Protein AF-A0A7V9TGP2-F1 (afdb_monomer)

Mean predicted aligned error: 3.86 Å

Secondary structure (DSSP, 8-state):
-----HHHHHHHTTS-HHHHHHHHHH---GGGHHHHHHHHHHHHHHHHHS-GGGHHHHTTS--GGGTT--HHHHHHTT-HHHHHHHHHHHH-GGG---

pLDDT: mean 92.62, std 11.8, range [30.73, 98.06]

Nearest PDB structures (foldseek):
  6fkg-assembly1_C  TM=7.184E-01  e=5.740E-04  Mycobacterium tuberculosis H37Rv
  8gug-assembly1_B-2  TM=6.770E-01  e=6.127E-02  Vibrio parahaemolyticus RIMD 2210633
  6gw6-assembly1_F  TM=6.125E-01  e=1.541E+00  Pseudomonas putida KT2440
  7dgw-assembly1_A  TM=3.731E-01  e=6.913E+00  Escherichia coli 'BL21-Gold(DE3)pLysS AG'

Sequence (98 aa):
LWGLSASDAARIFGVSRQALSNWRRDGVPADRTPALAEMAAATDLLALRVKRERIPAVVRRPAANLDGRSLYDLASQGRHAEVSEAVTEMFDLRRVQP

Foldseek 3Di:
DQPDDLCLVCLLQVHDSVVVVCCVVPNDDPVCVVLVVLQVLLVVLCVVPPDPVCNNVQQQAQDVVVVRGGLSRCSSVNVSNVSSVVSCVVPPCVVPDD

Structure (mmCIF, N/CA/C/O backbone):
data_AF-A0A7V9TGP2-F1
#
_entry.id   AF-A0A7V9TGP2-F1
#
loop_
_atom_site.group_PDB
_atom_site.id
_atom_site.type_symbol
_atom_site.label_atom_id
_atom_site.label_alt_id
_atom_site.label_comp_id
_atom_site.label_asym_id
_atom_site.label_entity_id
_atom_site.label_seq_id
_atom_site.pdbx_PDB_ins_code
_atom_site.Cartn_x
_atom_site.Cartn_y
_atom_site.Cartn_z
_atom_site.occupancy
_atom_site.B_iso_or_equiv
_atom_site.auth_seq_id
_atom_site.auth_comp_id
_atom_site.auth_asym_id
_atom_site.auth_atom_id
_atom_site.pdbx_PDB_model_num
ATOM 1 N N . LEU A 1 1 ? 0.172 9.763 3.444 1.00 92.88 1 LEU A N 1
ATOM 2 C CA . LEU A 1 1 ? -0.910 9.704 4.462 1.00 92.88 1 LEU A CA 1
ATOM 3 C C . LEU A 1 1 ? -0.743 8.572 5.468 1.00 92.88 1 LEU A C 1
ATOM 5 O O . LEU A 1 1 ? -0.997 8.778 6.641 1.00 92.88 1 LEU A O 1
ATOM 9 N N . TRP A 1 2 ? -0.257 7.408 5.047 1.00 96.25 2 TRP A N 1
ATOM 10 C CA . TRP A 1 2 ? -0.145 6.212 5.886 1.00 96.25 2 TRP A CA 1
ATOM 11 C C . TRP A 1 2 ? 0.955 6.264 6.968 1.00 96.25 2 TRP A C 1
ATOM 13 O O . TRP A 1 2 ? 1.121 5.309 7.723 1.00 96.25 2 TRP A O 1
ATOM 23 N N . GLY A 1 3 ? 1.726 7.355 7.059 1.00 95.12 3 GLY A N 1
ATOM 24 C CA . GLY A 1 3 ? 2.861 7.466 7.984 1.00 95.12 3 GLY A CA 1
ATOM 25 C C . GLY A 1 3 ? 3.955 6.438 7.685 1.00 95.12 3 GLY A C 1
ATOM 26 O O . GLY A 1 3 ? 4.367 5.708 8.579 1.00 95.12 3 GLY A O 1
ATOM 27 N N . LEU A 1 4 ? 4.345 6.308 6.414 1.00 95.06 4 LEU A N 1
ATOM 28 C CA . LEU A 1 4 ? 5.355 5.347 5.964 1.00 95.06 4 LEU A CA 1
ATOM 29 C C . LEU A 1 4 ? 6.747 5.973 6.001 1.00 95.06 4 LEU A C 1
ATOM 31 O O . LEU A 1 4 ? 6.928 7.104 5.541 1.00 95.06 4 LEU A O 1
ATOM 35 N N . SER A 1 5 ? 7.736 5.209 6.464 1.00 95.12 5 SER A N 1
ATOM 36 C CA . SER A 1 5 ? 9.136 5.513 6.172 1.00 95.12 5 SER A CA 1
ATOM 37 C C . SER A 1 5 ? 9.467 5.185 4.707 1.00 95.12 5 SER A C 1
ATOM 39 O O . SER A 1 5 ? 8.713 4.494 4.016 1.00 95.12 5 SER A O 1
ATOM 41 N N . ALA A 1 6 ? 10.630 5.631 4.219 1.00 92.88 6 ALA A N 1
ATOM 42 C CA . ALA A 1 6 ? 11.116 5.224 2.896 1.00 92.88 6 ALA A CA 1
ATOM 43 C C . ALA A 1 6 ? 11.310 3.699 2.793 1.00 92.88 6 ALA A C 1
ATOM 45 O O . ALA A 1 6 ? 11.067 3.119 1.739 1.00 92.88 6 ALA A O 1
ATOM 46 N N . SER A 1 7 ? 11.711 3.049 3.891 1.00 95.06 7 SER A N 1
ATOM 47 C CA . SER A 1 7 ? 11.856 1.592 3.964 1.00 95.06 7 SER A CA 1
ATOM 4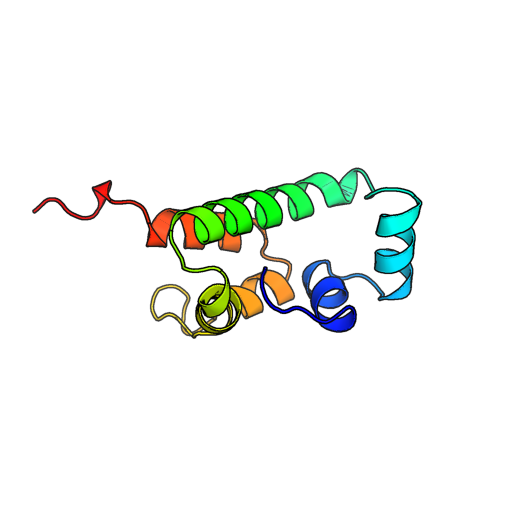8 C C . SER A 1 7 ? 10.511 0.879 3.833 1.00 95.06 7 SER A C 1
ATOM 50 O O . SER A 1 7 ? 10.421 -0.125 3.133 1.00 95.06 7 SER A O 1
ATOM 52 N N . ASP A 1 8 ? 9.463 1.404 4.469 1.00 96.62 8 ASP A N 1
ATOM 53 C CA . ASP A 1 8 ? 8.131 0.793 4.426 1.00 96.62 8 ASP A CA 1
ATOM 54 C C . ASP A 1 8 ? 7.481 0.962 3.058 1.00 96.62 8 ASP A C 1
ATOM 56 O O . ASP A 1 8 ? 6.926 0.010 2.521 1.00 96.62 8 ASP A O 1
ATOM 60 N N . ALA A 1 9 ? 7.611 2.144 2.451 1.00 95.88 9 ALA A N 1
ATOM 61 C CA . ALA A 1 9 ? 7.148 2.363 1.087 1.00 95.88 9 ALA A CA 1
ATOM 62 C C . ALA A 1 9 ? 7.867 1.434 0.093 1.00 95.88 9 ALA A C 1
ATOM 64 O O . ALA A 1 9 ? 7.226 0.844 -0.769 1.00 95.88 9 ALA A O 1
ATOM 65 N N . ALA A 1 10 ? 9.183 1.249 0.242 1.00 96.62 10 ALA A N 1
ATOM 66 C CA . ALA A 1 10 ? 9.947 0.342 -0.612 1.00 96.62 10 ALA A CA 1
ATOM 67 C C . ALA A 1 10 ? 9.478 -1.114 -0.445 1.00 96.62 10 ALA A C 1
ATOM 69 O O . ALA A 1 10 ? 9.286 -1.814 -1.437 1.00 96.62 10 ALA A O 1
ATOM 70 N N . ARG A 1 11 ? 9.202 -1.534 0.799 1.00 97.12 11 ARG A N 1
ATOM 71 C CA . ARG A 1 11 ? 8.636 -2.853 1.111 1.00 97.12 11 ARG A CA 1
ATOM 72 C C . ARG A 1 11 ? 7.270 -3.061 0.464 1.00 97.12 11 ARG A C 1
ATOM 74 O O . ARG A 1 11 ? 7.077 -4.090 -0.166 1.00 97.12 11 ARG A O 1
ATOM 81 N N . ILE A 1 12 ? 6.366 -2.088 0.577 1.00 97.56 12 ILE A N 1
ATOM 82 C CA . ILE A 1 12 ? 5.027 -2.159 -0.028 1.00 97.56 12 ILE A CA 1
ATOM 83 C C . ILE A 1 12 ? 5.119 -2.418 -1.531 1.00 97.56 12 ILE A C 1
ATOM 85 O O . ILE A 1 12 ? 4.404 -3.263 -2.052 1.00 97.56 12 ILE A O 1
ATOM 89 N N . PHE A 1 13 ? 6.028 -1.743 -2.231 1.00 96.75 13 PHE A N 1
ATOM 90 C CA . PHE A 1 13 ? 6.191 -1.938 -3.674 1.00 96.75 13 PHE A CA 1
ATOM 91 C C . PHE A 1 13 ? 7.114 -3.108 -4.050 1.00 96.75 13 PHE A C 1
ATOM 93 O O . PHE A 1 13 ? 7.313 -3.358 -5.239 1.00 96.75 13 PHE A O 1
ATOM 100 N N . GLY A 1 14 ? 7.671 -3.833 -3.073 1.00 96.69 14 GLY A N 1
ATOM 101 C CA . GLY A 1 14 ? 8.593 -4.944 -3.317 1.00 96.69 14 GLY A CA 1
ATOM 102 C C . GLY A 1 14 ? 9.887 -4.513 -4.015 1.00 96.69 14 GLY A C 1
ATOM 103 O O . GLY A 1 14 ? 10.432 -5.263 -4.821 1.00 96.69 14 GLY A O 1
ATOM 104 N N . VAL A 1 15 ? 10.364 -3.293 -3.749 1.00 96.75 15 VAL A N 1
ATOM 105 C CA . VAL A 1 15 ? 11.558 -2.711 -4.383 1.00 96.75 15 VAL A CA 1
ATOM 106 C C . VAL A 1 15 ? 12.596 -2.281 -3.351 1.00 96.75 15 VAL A C 1
ATOM 108 O O . VAL A 1 15 ? 12.321 -2.158 -2.158 1.00 96.75 15 VAL A O 1
ATOM 111 N N . SER A 1 16 ? 13.821 -2.013 -3.805 1.00 97.38 16 SER A N 1
ATOM 112 C CA . SER A 1 16 ? 14.841 -1.416 -2.943 1.00 97.38 16 SER A CA 1
ATOM 113 C C . SER A 1 16 ? 14.530 0.058 -2.650 1.00 97.38 16 SER A C 1
ATOM 115 O O . SER A 1 16 ? 13.880 0.754 -3.433 1.00 97.38 16 SER A O 1
ATOM 117 N N . ARG A 1 17 ? 15.058 0.584 -1.536 1.00 96.38 17 ARG A N 1
ATOM 118 C CA . ARG A 1 17 ? 14.963 2.023 -1.214 1.00 96.38 17 ARG A CA 1
ATOM 119 C C . ARG A 1 17 ? 15.555 2.906 -2.312 1.00 96.38 17 ARG A C 1
ATOM 121 O O . ARG A 1 17 ? 15.034 3.984 -2.578 1.00 96.38 17 ARG A O 1
ATOM 128 N N . GLN A 1 18 ? 16.627 2.440 -2.951 1.00 96.56 18 GLN A N 1
ATOM 129 C CA . GLN A 1 18 ? 17.268 3.145 -4.056 1.00 96.56 18 GLN A CA 1
ATOM 130 C C . GLN A 1 18 ? 16.374 3.167 -5.299 1.00 96.56 18 GLN A C 1
ATOM 132 O O . GLN A 1 18 ? 16.214 4.227 -5.896 1.00 96.56 18 GLN A O 1
ATOM 137 N N . ALA A 1 19 ? 15.738 2.044 -5.649 1.00 96.50 19 ALA A N 1
ATOM 138 C CA . ALA A 1 19 ? 14.781 1.990 -6.752 1.00 96.50 19 ALA A CA 1
ATOM 139 C C . ALA A 1 19 ? 13.598 2.939 -6.508 1.00 96.50 19 ALA A C 1
ATOM 141 O O . ALA A 1 19 ? 13.267 3.734 -7.381 1.00 96.50 19 ALA A O 1
ATOM 142 N N . LEU A 1 20 ? 13.041 2.950 -5.292 1.00 96.12 20 LEU A N 1
ATOM 143 C CA . LEU A 1 20 ? 11.985 3.896 -4.924 1.00 96.12 20 LEU A CA 1
ATOM 144 C C . LEU A 1 20 ? 12.453 5.362 -5.002 1.00 96.12 20 LEU A C 1
ATOM 146 O O . LEU A 1 20 ? 11.687 6.234 -5.404 1.00 96.12 20 LEU A O 1
ATOM 150 N N . SER A 1 21 ? 13.700 5.648 -4.617 1.00 95.44 21 SER A N 1
ATO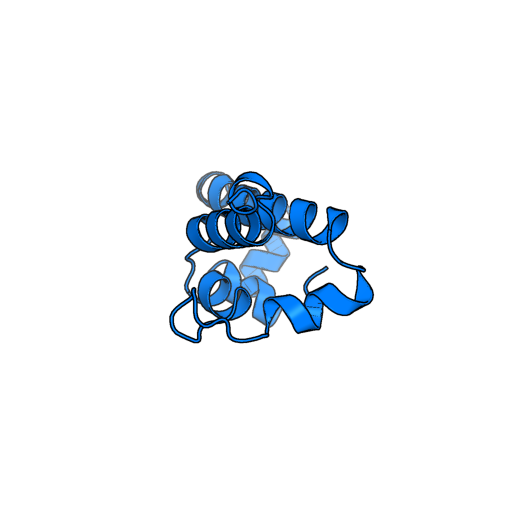M 151 C CA . SER A 1 21 ? 14.289 6.986 -4.762 1.00 95.44 21 SER A CA 1
ATOM 152 C C . SER A 1 21 ? 14.389 7.400 -6.232 1.00 95.44 21 SER A C 1
ATOM 154 O O . SER A 1 21 ? 14.004 8.513 -6.584 1.00 95.44 21 SER A O 1
ATOM 156 N N . ASN A 1 22 ? 14.822 6.484 -7.104 1.00 96.38 22 ASN A N 1
ATOM 157 C CA . ASN A 1 22 ? 14.859 6.722 -8.546 1.00 96.38 22 ASN A CA 1
ATOM 158 C C . ASN A 1 22 ? 13.456 6.983 -9.101 1.00 96.38 22 ASN A C 1
ATOM 160 O O . ASN A 1 22 ? 13.295 7.926 -9.862 1.00 96.38 22 ASN A O 1
ATOM 164 N N . TRP A 1 23 ? 12.423 6.256 -8.655 1.00 95.62 23 TRP A N 1
ATOM 165 C CA . TRP A 1 23 ? 11.048 6.509 -9.111 1.00 95.62 23 TRP A CA 1
ATOM 166 C C . TRP A 1 23 ? 10.570 7.932 -8.819 1.00 95.62 23 TRP A C 1
ATOM 168 O O . TRP A 1 23 ? 9.825 8.511 -9.603 1.00 95.62 23 TRP A O 1
ATOM 178 N N . ARG A 1 24 ? 10.997 8.522 -7.697 1.00 90.81 24 ARG A N 1
ATOM 179 C CA . ARG A 1 24 ? 10.636 9.908 -7.352 1.00 90.81 24 ARG A CA 1
ATOM 180 C C . ARG A 1 24 ? 11.291 10.936 -8.268 1.00 90.81 24 ARG A C 1
ATOM 182 O O . ARG A 1 24 ? 10.739 12.018 -8.427 1.00 90.81 24 ARG A O 1
ATOM 189 N N . ARG A 1 25 ? 12.470 10.621 -8.807 1.00 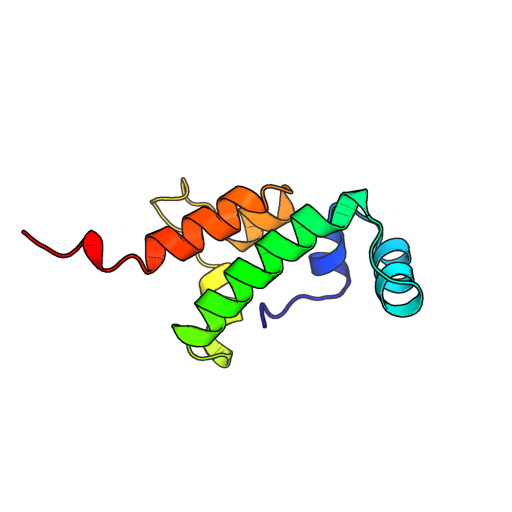95.56 25 ARG A N 1
ATOM 190 C CA . ARG A 1 25 ? 13.227 11.502 -9.701 1.00 95.56 25 ARG A CA 1
ATOM 191 C C . ARG A 1 25 ? 12.819 11.304 -11.160 1.00 95.56 25 ARG A C 1
ATOM 193 O O . ARG A 1 25 ? 12.604 12.283 -11.860 1.00 95.56 25 ARG A O 1
ATOM 200 N N . ASP A 1 26 ? 12.705 10.049 -11.580 1.00 96.00 26 ASP A N 1
ATOM 201 C CA . ASP A 1 26 ? 12.636 9.646 -12.988 1.00 96.00 26 ASP A CA 1
ATOM 202 C C . ASP A 1 26 ? 11.225 9.197 -13.411 1.00 96.00 26 ASP A C 1
ATOM 204 O O . ASP A 1 26 ? 10.971 8.957 -14.588 1.00 96.00 26 ASP A O 1
ATOM 208 N N . GLY A 1 27 ? 10.296 9.088 -12.457 1.00 95.25 27 GLY A N 1
ATOM 209 C CA . GLY A 1 27 ? 8.956 8.548 -12.669 1.00 95.25 27 GLY A CA 1
ATOM 210 C C . GLY A 1 27 ? 8.847 7.055 -12.351 1.00 95.25 27 GLY A C 1
ATOM 211 O O . GLY A 1 27 ? 9.832 6.331 -12.195 1.00 95.25 27 GLY A O 1
ATOM 212 N N . VAL A 1 28 ? 7.607 6.591 -12.208 1.00 95.88 28 VAL A N 1
ATOM 213 C CA . VAL A 1 28 ? 7.295 5.203 -11.844 1.00 95.88 28 VAL A CA 1
ATOM 214 C C . VAL A 1 28 ? 7.289 4.341 -13.115 1.00 95.88 28 VAL A C 1
ATOM 216 O O . VAL A 1 28 ? 6.629 4.725 -14.081 1.00 95.88 28 VAL A O 1
ATOM 219 N N . PRO A 1 29 ? 7.982 3.186 -13.136 1.00 96.50 29 PRO A N 1
ATOM 220 C CA . PRO A 1 29 ? 7.968 2.260 -14.265 1.00 96.50 29 PRO A CA 1
ATOM 221 C C . PRO A 1 29 ? 6.553 1.816 -14.655 1.00 96.50 29 PRO A C 1
ATOM 223 O O . PRO A 1 29 ? 5.695 1.637 -13.789 1.00 96.50 29 PRO A O 1
ATOM 226 N N . ALA A 1 30 ? 6.319 1.600 -15.952 1.00 96.75 30 ALA A N 1
ATOM 227 C CA . ALA A 1 30 ? 4.992 1.280 -16.486 1.00 96.75 30 ALA A CA 1
ATOM 228 C C . ALA A 1 30 ? 4.392 -0.012 -15.897 1.00 96.75 30 ALA A C 1
ATOM 230 O O . ALA A 1 30 ? 3.195 -0.075 -15.627 1.00 96.75 30 ALA A O 1
ATOM 231 N N . ASP A 1 31 ? 5.223 -1.019 -15.616 1.00 95.00 31 ASP A N 1
ATOM 232 C CA . ASP A 1 31 ? 4.824 -2.270 -14.955 1.00 95.00 31 ASP A CA 1
ATOM 233 C C . ASP A 1 31 ? 4.395 -2.068 -13.489 1.00 95.00 31 ASP A C 1
ATOM 235 O O . ASP A 1 31 ? 3.787 -2.949 -12.884 1.00 95.00 31 ASP A O 1
ATOM 239 N N . ARG A 1 32 ? 4.690 -0.901 -12.904 1.00 95.88 32 ARG A N 1
ATOM 240 C CA . ARG A 1 32 ? 4.400 -0.548 -11.504 1.00 95.88 32 ARG A CA 1
ATOM 241 C C . ARG A 1 32 ? 3.273 0.460 -11.359 1.00 95.88 32 AR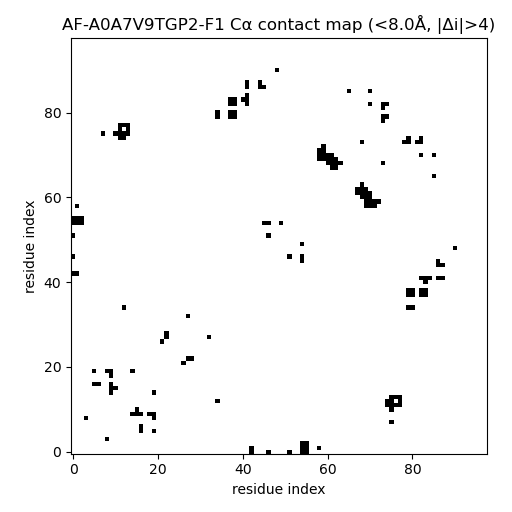G A C 1
ATOM 243 O O . ARG A 1 32 ? 2.757 0.633 -10.255 1.00 95.88 32 ARG A O 1
ATOM 250 N N . THR A 1 33 ? 2.848 1.080 -12.456 1.00 96.00 33 THR A N 1
ATOM 251 C CA . THR A 1 33 ? 1.702 1.991 -12.485 1.00 96.00 33 THR A CA 1
ATOM 252 C C . THR A 1 33 ? 0.419 1.359 -11.927 1.00 96.00 33 THR A C 1
ATOM 254 O O . THR A 1 33 ? -0.228 2.038 -11.131 1.00 96.00 33 THR A O 1
ATOM 257 N N . PRO A 1 34 ? 0.061 0.088 -12.223 1.00 96.19 34 PRO A N 1
ATOM 258 C CA . PRO A 1 34 ? -1.145 -0.521 -11.653 1.00 96.19 34 PRO A CA 1
ATOM 259 C C . PRO A 1 34 ? -1.102 -0.606 -10.121 1.00 96.19 34 PRO A C 1
ATOM 261 O O . PRO A 1 34 ? -2.014 -0.143 -9.446 1.00 96.19 34 PRO A O 1
ATOM 264 N N . ALA A 1 35 ? 0.007 -1.096 -9.559 1.00 96.12 35 ALA A N 1
ATOM 265 C CA . ALA A 1 35 ? 0.211 -1.170 -8.111 1.00 96.12 35 ALA A CA 1
ATOM 266 C C . ALA A 1 35 ? 0.120 0.209 -7.435 1.00 96.12 35 ALA A C 1
ATOM 268 O O . ALA A 1 35 ? -0.469 0.359 -6.363 1.00 96.12 35 ALA A O 1
ATOM 269 N N . LEU A 1 36 ? 0.702 1.235 -8.063 1.00 96.50 36 LEU A N 1
ATOM 270 C CA . LEU A 1 36 ? 0.614 2.604 -7.567 1.00 96.50 36 LEU A CA 1
ATOM 271 C C . LEU A 1 36 ? -0.822 3.142 -7.618 1.00 96.50 36 LEU A C 1
ATOM 273 O O . LEU A 1 36 ? -1.239 3.805 -6.669 1.00 96.50 36 LEU A O 1
ATOM 277 N N . ALA A 1 37 ? -1.559 2.856 -8.693 1.00 96.56 37 ALA A N 1
ATOM 278 C CA . ALA A 1 37 ? -2.940 3.290 -8.865 1.00 96.56 37 ALA A CA 1
ATOM 279 C C . ALA A 1 37 ? -3.860 2.695 -7.788 1.00 96.56 37 ALA A C 1
ATOM 281 O O . ALA A 1 37 ? -4.610 3.446 -7.168 1.00 96.56 37 ALA A O 1
ATOM 282 N N . GLU A 1 38 ? -3.732 1.401 -7.481 1.00 97.62 38 GLU A N 1
ATOM 283 C CA . GLU A 1 38 ? -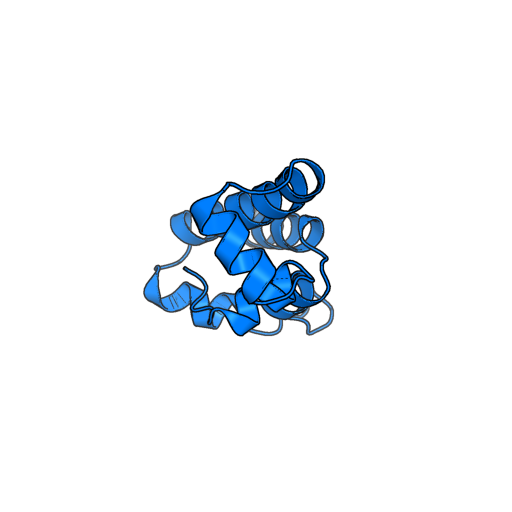4.500 0.760 -6.400 1.00 97.62 38 GLU A CA 1
ATOM 284 C C . GLU A 1 38 ? -4.219 1.402 -5.035 1.00 97.62 38 GLU A C 1
ATOM 286 O O . GLU A 1 38 ? -5.130 1.752 -4.280 1.00 97.62 38 GLU A O 1
ATOM 291 N N . MET A 1 39 ? -2.940 1.640 -4.724 1.00 97.62 39 MET A N 1
ATOM 292 C CA . MET A 1 39 ? -2.562 2.283 -3.463 1.00 97.62 39 MET A CA 1
ATOM 293 C C . MET A 1 39 ? -3.023 3.745 -3.387 1.00 97.62 39 MET A C 1
ATOM 295 O O . MET A 1 39 ? -3.345 4.225 -2.293 1.00 97.62 39 MET A O 1
ATOM 299 N N . ALA A 1 40 ? -3.051 4.460 -4.514 1.00 96.56 40 ALA A N 1
ATOM 300 C CA . ALA A 1 40 ? -3.577 5.819 -4.594 1.00 96.56 40 ALA A CA 1
ATOM 301 C C . ALA A 1 40 ? -5.091 5.834 -4.350 1.00 96.56 40 ALA A C 1
ATOM 303 O O . ALA A 1 40 ? -5.533 6.525 -3.435 1.00 96.56 40 ALA A O 1
ATOM 304 N N . ALA A 1 41 ? -5.854 4.992 -5.055 1.00 95.88 41 ALA A N 1
ATOM 305 C CA . ALA A 1 41 ? -7.303 4.874 -4.897 1.00 95.88 41 ALA A CA 1
ATOM 306 C C . ALA A 1 41 ? -7.704 4.558 -3.444 1.00 95.88 41 ALA A C 1
ATOM 308 O O . ALA A 1 41 ? -8.525 5.262 -2.848 1.00 95.88 41 ALA A O 1
ATOM 309 N N . ALA A 1 42 ? -7.047 3.572 -2.824 1.00 96.56 42 ALA A N 1
ATOM 310 C CA . ALA A 1 42 ? -7.248 3.247 -1.414 1.00 96.56 42 ALA A CA 1
ATOM 311 C C . ALA A 1 42 ? -6.930 4.439 -0.489 1.00 96.56 42 ALA A C 1
ATOM 313 O O . ALA A 1 42 ? -7.651 4.727 0.470 1.00 96.56 42 ALA A O 1
ATOM 314 N N . THR A 1 43 ? -5.838 5.154 -0.767 1.00 96.88 43 THR A N 1
ATOM 315 C CA . THR A 1 43 ? -5.410 6.309 0.033 1.00 96.88 43 THR A CA 1
ATOM 316 C C . THR A 1 43 ? -6.377 7.484 -0.084 1.00 96.88 43 THR A C 1
ATOM 318 O O . THR A 1 43 ? -6.639 8.141 0.927 1.00 96.88 43 THR A O 1
ATOM 321 N N . ASP A 1 44 ? -6.922 7.729 -1.2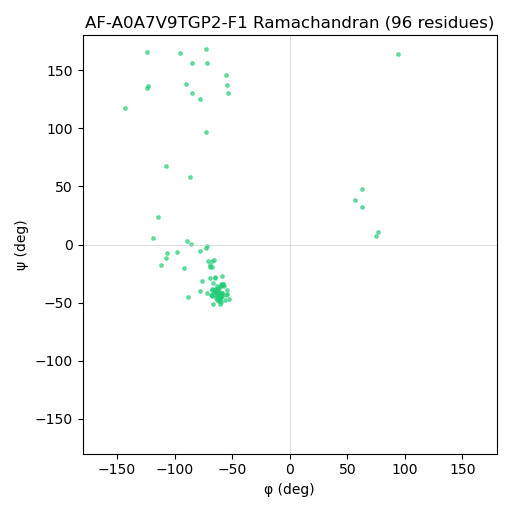70 1.00 96.81 44 ASP A N 1
ATOM 322 C CA . ASP A 1 44 ? -7.882 8.800 -1.521 1.00 96.81 44 ASP A CA 1
ATOM 323 C C . ASP A 1 44 ? -9.206 8.525 -0.809 1.00 96.81 44 ASP A C 1
ATOM 325 O O . ASP A 1 44 ? -9.721 9.395 -0.103 1.00 96.81 44 ASP A O 1
ATOM 329 N N . LEU A 1 45 ? -9.716 7.291 -0.877 1.00 96.00 45 LEU A N 1
ATOM 330 C CA . LEU A 1 45 ? -10.942 6.924 -0.168 1.00 96.00 45 LEU A CA 1
ATOM 331 C C . LEU A 1 45 ? -10.776 7.023 1.359 1.00 96.00 45 LEU A C 1
ATOM 333 O O . LEU A 1 45 ? -11.652 7.554 2.049 1.00 96.00 45 LEU A O 1
ATOM 337 N N . LEU A 1 46 ? -9.623 6.609 1.895 1.00 96.44 46 LEU A N 1
ATOM 338 C CA . LEU A 1 46 ? -9.287 6.834 3.305 1.00 96.44 46 LEU A CA 1
ATOM 339 C C . LEU A 1 46 ? -9.234 8.327 3.643 1.00 96.44 46 LEU A C 1
ATOM 341 O O . LEU A 1 46 ? -9.751 8.727 4.682 1.00 96.44 46 LEU A O 1
ATOM 345 N N . ALA A 1 47 ? -8.645 9.161 2.785 1.00 96.62 47 ALA A N 1
ATOM 346 C CA . ALA A 1 47 ? -8.562 10.603 3.007 1.00 96.62 47 ALA A CA 1
ATOM 347 C C . ALA A 1 47 ? -9.937 11.291 3.001 1.00 96.62 47 ALA A C 1
ATOM 349 O O . ALA A 1 47 ? -10.108 12.299 3.688 1.00 96.62 47 ALA A O 1
ATOM 350 N N . LEU A 1 48 ? -10.906 10.745 2.259 1.00 96.12 48 LEU A N 1
ATOM 351 C CA . LEU A 1 48 ? -12.286 11.233 2.214 1.00 96.12 48 LEU A CA 1
ATOM 352 C C . LEU A 1 48 ? -13.103 10.847 3.454 1.00 96.12 48 LEU A C 1
ATOM 354 O O . LEU A 1 48 ? -14.016 11.578 3.834 1.00 96.12 48 LEU A O 1
ATOM 358 N N . ARG A 1 49 ? -12.821 9.692 4.069 1.00 94.81 49 ARG A N 1
ATOM 359 C CA . ARG A 1 49 ? -13.666 9.110 5.133 1.00 94.81 49 ARG A CA 1
ATOM 360 C C . ARG A 1 49 ? -13.027 9.108 6.520 1.00 94.81 49 ARG A C 1
ATOM 362 O O . ARG A 1 49 ? -13.731 8.962 7.517 1.00 94.81 49 ARG A O 1
ATOM 369 N N . VAL A 1 50 ? -11.710 9.265 6.610 1.00 95.44 50 VAL A N 1
ATOM 370 C CA . VAL A 1 50 ? -10.937 9.175 7.853 1.00 95.44 50 VAL A CA 1
ATOM 371 C C . VAL A 1 50 ? -10.141 10.458 8.051 1.00 95.44 50 VAL A C 1
ATOM 373 O O . VAL A 1 50 ? -9.457 10.936 7.148 1.00 95.44 50 VAL A O 1
ATOM 376 N N . LYS A 1 51 ? -10.168 10.997 9.276 1.00 96.12 51 LYS A N 1
ATOM 377 C CA . LYS A 1 51 ? -9.302 12.121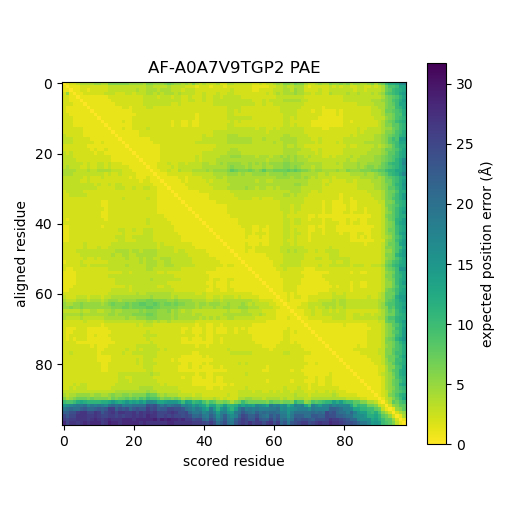 9.654 1.00 96.12 51 LYS A CA 1
ATOM 378 C C . LYS A 1 51 ? -7.837 11.783 9.358 1.00 96.12 51 LYS A C 1
ATOM 380 O O . LYS A 1 51 ? -7.360 10.717 9.756 1.00 96.12 51 LYS A O 1
ATOM 385 N N . ARG A 1 52 ? -7.115 12.678 8.675 1.00 96.25 52 ARG A N 1
ATOM 386 C CA . ARG A 1 52 ? -5.768 12.411 8.126 1.00 96.25 52 ARG A CA 1
ATOM 387 C C . ARG A 1 52 ? -4.785 11.916 9.190 1.00 96.25 52 ARG A C 1
ATOM 389 O O . ARG A 1 52 ? -4.018 10.994 8.930 1.00 96.25 52 ARG A O 1
ATOM 396 N N . GLU A 1 53 ? -4.852 12.471 10.395 1.00 96.88 53 GLU A N 1
ATOM 397 C CA . GLU A 1 53 ? -4.032 12.109 11.554 1.00 96.88 53 GLU A CA 1
ATOM 398 C C . GLU A 1 53 ? -4.329 10.706 12.113 1.00 96.88 53 GLU A C 1
ATOM 400 O O . GLU A 1 53 ? -3.492 10.118 12.796 1.00 96.88 53 GLU A O 1
ATOM 405 N N . ARG A 1 54 ? -5.500 10.132 11.806 1.00 97.31 54 ARG A N 1
ATOM 406 C CA . ARG A 1 54 ? -5.901 8.779 12.227 1.00 97.31 54 ARG A CA 1
ATOM 407 C C . ARG A 1 54 ? -5.531 7.705 11.209 1.00 97.31 54 ARG A C 1
ATOM 409 O O . ARG A 1 54 ? -5.427 6.542 11.595 1.00 97.31 54 ARG A O 1
ATOM 416 N N . ILE A 1 55 ? -5.294 8.073 9.947 1.00 97.25 55 ILE A N 1
ATOM 417 C CA . ILE A 1 55 ? -4.980 7.127 8.864 1.00 97.25 55 ILE A CA 1
ATOM 418 C C . ILE A 1 55 ? -3.816 6.188 9.232 1.00 97.25 55 ILE A C 1
ATOM 420 O O . ILE A 1 55 ? -3.996 4.981 9.082 1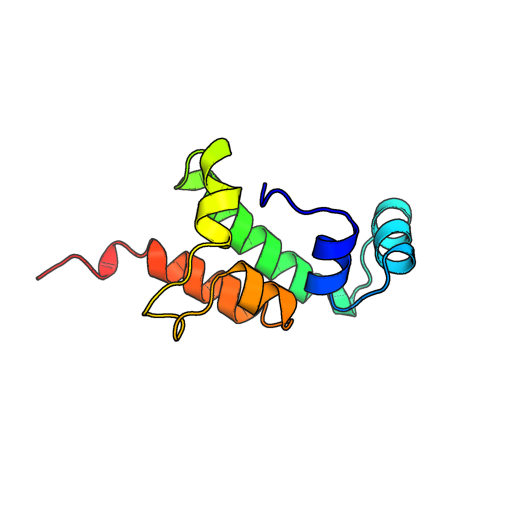.00 97.25 55 ILE A O 1
ATOM 424 N N . PRO A 1 56 ? -2.672 6.653 9.784 1.00 97.94 56 PRO A N 1
ATOM 425 C CA . PRO A 1 56 ? -1.571 5.755 10.144 1.00 97.94 56 PRO A CA 1
ATOM 426 C C . PRO A 1 56 ? -1.953 4.650 11.136 1.00 97.94 56 PRO A C 1
ATOM 428 O O . PRO A 1 56 ? -1.417 3.545 11.045 1.00 97.94 56 PRO A O 1
ATOM 431 N N . ALA A 1 57 ? -2.863 4.941 12.070 1.00 97.19 57 ALA A N 1
ATOM 432 C CA . ALA A 1 57 ? -3.343 3.971 13.049 1.00 97.19 57 ALA A CA 1
ATOM 433 C C . ALA A 1 57 ? -4.377 3.017 12.433 1.00 97.19 57 ALA A C 1
ATOM 435 O O . ALA A 1 57 ? -4.338 1.821 12.700 1.00 97.19 57 ALA A O 1
ATOM 436 N N . VAL A 1 58 ? -5.272 3.531 11.579 1.00 96.19 58 VAL A N 1
ATOM 437 C CA . VAL A 1 58 ? -6.296 2.729 10.887 1.00 96.19 58 VAL A CA 1
ATOM 438 C C . VAL A 1 58 ? -5.656 1.676 9.988 1.00 96.19 58 VAL A C 1
ATOM 440 O O . VAL A 1 58 ? -5.992 0.504 10.100 1.00 96.19 58 VAL A O 1
ATOM 443 N N . VAL A 1 59 ? -4.687 2.061 9.155 1.00 97.12 59 VAL A N 1
ATOM 444 C CA . VAL A 1 59 ? -4.072 1.135 8.186 1.00 97.12 59 VAL A CA 1
ATOM 445 C C . VAL A 1 59 ? -3.208 0.051 8.836 1.00 97.12 59 VAL A C 1
ATOM 447 O O . VAL A 1 59 ? -2.922 -0.950 8.193 1.00 97.12 59 VAL A O 1
ATOM 450 N N . ARG A 1 60 ? -2.803 0.234 10.100 1.00 97.25 60 ARG A N 1
ATOM 451 C CA . ARG A 1 60 ? -2.023 -0.739 10.889 1.00 97.25 60 ARG A CA 1
ATOM 452 C C . ARG A 1 60 ? -2.876 -1.585 11.827 1.00 97.25 60 ARG A C 1
ATOM 454 O O . ARG A 1 60 ? -2.348 -2.481 12.475 1.00 97.25 60 ARG A O 1
ATOM 461 N N . ARG A 1 61 ? -4.171 -1.293 11.948 1.00 96.44 61 ARG A N 1
ATOM 462 C CA . ARG A 1 61 ? -5.062 -2.039 12.832 1.00 96.44 61 ARG A CA 1
ATOM 463 C C . ARG A 1 61 ? -5.439 -3.373 12.168 1.00 96.44 61 ARG A C 1
ATOM 465 O O . ARG A 1 61 ? -5.980 -3.338 11.064 1.00 96.44 61 ARG A O 1
ATOM 472 N N . PRO A 1 62 ? -5.215 -4.520 12.832 1.00 95.94 62 PRO A N 1
ATOM 473 C CA . PRO A 1 62 ? -5.769 -5.804 12.413 1.00 95.94 62 PRO A CA 1
ATOM 474 C C . PRO A 1 62 ? -7.289 -5.750 12.266 1.00 95.94 62 PRO A C 1
ATOM 476 O O . PRO A 1 62 ? -7.974 -5.194 13.133 1.00 95.94 62 PRO A O 1
ATOM 479 N N . ALA A 1 63 ? -7.820 -6.352 11.206 1.00 91.62 63 ALA A N 1
ATOM 480 C CA . ALA A 1 63 ? -9.255 -6.435 10.972 1.00 91.62 63 ALA A CA 1
ATOM 481 C C . ALA A 1 63 ? -9.699 -7.897 10.818 1.00 91.62 63 ALA A C 1
ATOM 483 O O . ALA A 1 63 ? -9.045 -8.694 10.148 1.00 91.62 63 ALA A O 1
ATOM 484 N N . ALA A 1 64 ? -10.815 -8.259 11.459 1.00 86.88 64 ALA A N 1
ATOM 485 C CA . ALA A 1 64 ? -11.323 -9.633 11.447 1.00 86.88 64 ALA A CA 1
ATOM 486 C C . ALA A 1 64 ? -11.715 -10.095 10.034 1.00 86.88 64 ALA A C 1
ATOM 488 O O . ALA A 1 64 ? -11.453 -11.233 9.669 1.00 86.88 64 ALA A O 1
ATOM 489 N N . ASN A 1 65 ? -12.260 -9.189 9.218 1.00 86.50 65 ASN A N 1
ATOM 490 C CA . ASN A 1 65 ? -12.599 -9.438 7.815 1.00 86.50 65 ASN A CA 1
ATOM 491 C C . ASN A 1 65 ? -11.377 -9.529 6.882 1.00 86.50 65 ASN A C 1
ATOM 493 O O . ASN A 1 65 ? -11.553 -9.783 5.699 1.00 86.50 65 ASN A O 1
ATOM 497 N N . LEU A 1 66 ? -10.159 -9.314 7.393 1.00 91.50 66 LEU A N 1
ATOM 498 C CA . LEU A 1 66 ? -8.896 -9.479 6.664 1.00 91.50 66 LEU A CA 1
ATOM 499 C C . LEU A 1 66 ? -8.052 -10.627 7.250 1.00 91.50 66 LEU A C 1
ATOM 501 O O . LEU A 1 66 ? -6.825 -10.631 7.129 1.00 91.50 66 LEU A O 1
ATOM 505 N N . ASP A 1 67 ? -8.691 -11.582 7.930 1.00 92.19 67 ASP A N 1
ATOM 506 C CA . ASP A 1 67 ? -8.047 -12.701 8.634 1.00 92.19 67 ASP A CA 1
ATOM 507 C C . ASP A 1 67 ? -7.026 -12.246 9.688 1.00 92.19 67 ASP A C 1
ATOM 509 O O . ASP A 1 67 ? -5.937 -12.803 9.823 1.00 92.19 67 ASP A O 1
ATOM 513 N N . GLY A 1 68 ? -7.340 -11.165 10.407 1.00 94.44 68 GLY A N 1
ATOM 514 C CA . GLY A 1 68 ? -6.445 -10.590 11.415 1.00 94.44 68 GLY A CA 1
ATOM 515 C C . GLY A 1 68 ? -5.264 -9.809 10.833 1.00 94.44 68 GLY A C 1
ATOM 516 O O . GLY A 1 68 ? -4.402 -9.365 11.589 1.00 94.44 68 GLY A O 1
ATOM 517 N N . ARG A 1 69 ? -5.220 -9.593 9.515 1.00 97.12 69 ARG A N 1
ATOM 518 C CA . ARG A 1 69 ? -4.237 -8.715 8.869 1.00 97.12 69 ARG A CA 1
ATOM 519 C C . ARG A 1 69 ? -4.704 -7.265 8.896 1.00 97.12 69 ARG A C 1
ATOM 521 O O . ARG A 1 69 ? -5.896 -6.969 8.999 1.00 97.12 69 ARG A O 1
ATOM 528 N N . SER A 1 70 ? -3.753 -6.349 8.808 1.00 97.31 70 SER A N 1
ATOM 529 C CA . SER A 1 70 ? -4.013 -4.934 8.555 1.00 97.31 70 SER A CA 1
ATOM 530 C C . SER A 1 70 ? -3.878 -4.604 7.063 1.00 97.31 70 SER A C 1
ATOM 532 O O . SER A 1 70 ? -3.269 -5.354 6.297 1.00 97.31 70 SER A O 1
ATOM 534 N N . LEU A 1 71 ? -4.388 -3.442 6.644 1.00 97.69 71 LEU A N 1
ATOM 535 C CA . LEU A 1 71 ? -4.173 -2.931 5.281 1.00 97.69 71 LEU A CA 1
ATOM 536 C C . LEU A 1 71 ? -2.675 -2.772 4.966 1.00 97.69 71 LEU A C 1
ATOM 538 O O . LEU A 1 71 ? -2.244 -3.001 3.838 1.00 97.69 71 LEU A O 1
ATOM 542 N N . TYR A 1 72 ? -1.867 -2.409 5.966 1.00 97.94 72 TYR A N 1
ATOM 543 C CA . TYR A 1 72 ? -0.414 -2.333 5.846 1.00 97.94 72 TYR A CA 1
ATOM 544 C C . TYR A 1 72 ? 0.230 -3.701 5.588 1.00 97.94 72 TYR A C 1
ATOM 546 O O . TYR A 1 72 ? 1.173 -3.779 4.797 1.00 97.94 72 TYR A O 1
ATOM 554 N N . ASP A 1 73 ? -0.273 -4.770 6.208 1.00 98.06 73 ASP A N 1
ATOM 555 C CA . ASP A 1 73 ? 0.250 -6.124 5.989 1.00 98.06 73 ASP A CA 1
ATOM 556 C C . ASP A 1 73 ? -0.041 -6.598 4.565 1.00 98.06 73 ASP A C 1
ATOM 558 O O . ASP A 1 73 ? 0.860 -7.105 3.898 1.00 98.06 73 ASP A O 1
ATOM 562 N N . LEU A 1 74 ? -1.262 -6.365 4.067 1.00 97.81 74 LEU A N 1
ATOM 563 C CA . LEU A 1 74 ? -1.632 -6.659 2.678 1.00 97.81 74 LEU A CA 1
ATOM 564 C C . LEU A 1 74 ? -0.748 -5.882 1.693 1.00 97.81 74 LEU A C 1
ATOM 566 O O . LEU A 1 74 ? -0.137 -6.473 0.801 1.00 97.81 74 LEU A O 1
ATOM 570 N N . ALA A 1 75 ? -0.601 -4.571 1.907 1.00 97.81 75 ALA A N 1
ATOM 571 C CA . ALA A 1 75 ? 0.250 -3.722 1.080 1.00 97.81 75 ALA A CA 1
ATOM 572 C C . ALA A 1 75 ? 1.713 -4.201 1.084 1.00 97.81 75 ALA A C 1
ATOM 574 O O . ALA A 1 75 ? 2.348 -4.259 0.035 1.00 97.81 75 ALA A O 1
ATOM 575 N N . SER A 1 76 ? 2.240 -4.593 2.249 1.00 97.31 76 SER A N 1
ATOM 576 C CA . SER A 1 76 ? 3.615 -5.096 2.406 1.00 97.31 76 SER A CA 1
ATOM 577 C C . SER A 1 76 ? 3.846 -6.466 1.764 1.00 97.31 76 SER A C 1
ATOM 579 O O . SER A 1 76 ? 4.993 -6.827 1.511 1.00 97.31 76 SER A O 1
ATOM 581 N N . GLN A 1 77 ? 2.779 -7.221 1.497 1.00 96.94 77 GLN A N 1
ATOM 582 C CA . GLN A 1 77 ? 2.803 -8.493 0.769 1.00 96.94 77 GLN A CA 1
ATOM 583 C C . GLN A 1 77 ? 2.636 -8.307 -0.749 1.00 96.94 77 GLN A C 1
ATOM 585 O O . GLN A 1 77 ? 2.559 -9.293 -1.475 1.00 96.94 77 GLN A O 1
ATOM 590 N N . GLY A 1 78 ? 2.556 -7.065 -1.242 1.00 96.81 78 GLY A N 1
ATOM 591 C CA . GLY A 1 78 ? 2.318 -6.773 -2.658 1.00 96.81 78 GLY A CA 1
ATOM 592 C C . GLY A 1 78 ? 0.865 -6.971 -3.104 1.00 96.81 78 GLY A C 1
ATOM 593 O O . GLY A 1 78 ? 0.584 -6.945 -4.298 1.00 96.81 78 GLY A O 1
ATOM 594 N N . ARG A 1 79 ? -0.070 -7.159 -2.165 1.00 97.50 79 ARG A N 1
ATOM 595 C CA . ARG A 1 79 ? -1.496 -7.406 -2.440 1.00 97.50 79 ARG A CA 1
ATOM 596 C C . ARG A 1 79 ? -2.251 -6.082 -2.579 1.00 97.50 79 ARG A C 1
ATOM 598 O O . ARG A 1 79 ? -3.148 -5.781 -1.800 1.00 97.50 79 ARG A O 1
ATOM 605 N N . HIS A 1 80 ? -1.827 -5.241 -3.526 1.00 97.69 80 HIS A N 1
ATOM 606 C CA . HIS A 1 80 ? -2.316 -3.857 -3.657 1.00 97.69 80 HIS A CA 1
ATOM 607 C C . HIS A 1 80 ? -3.786 -3.771 -4.072 1.00 97.69 80 HIS A C 1
ATOM 609 O O . HIS A 1 80 ? -4.510 -2.952 -3.516 1.00 97.69 80 HIS A O 1
ATOM 615 N N . ALA A 1 81 ? -4.239 -4.639 -4.981 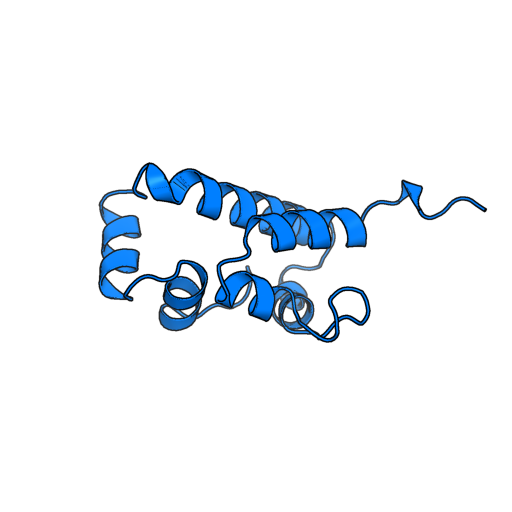1.00 96.38 81 ALA A N 1
ATOM 616 C CA . ALA A 1 81 ? -5.648 -4.700 -5.380 1.00 96.38 81 ALA A CA 1
ATOM 617 C C . ALA A 1 81 ? -6.557 -5.011 -4.178 1.00 96.38 81 ALA A C 1
ATOM 619 O O . ALA A 1 81 ? -7.520 -4.298 -3.913 1.00 96.38 81 ALA A O 1
ATOM 620 N N . GLU A 1 82 ? -6.168 -5.985 -3.353 1.00 96.38 82 GLU A N 1
ATOM 621 C CA . GLU A 1 82 ? -6.931 -6.367 -2.160 1.00 96.38 82 GLU A CA 1
ATOM 622 C C . GLU A 1 82 ? -6.986 -5.256 -1.102 1.00 96.38 82 GLU A C 1
ATOM 624 O O . GLU A 1 82 ? -7.949 -5.159 -0.347 1.00 96.38 82 GLU A O 1
ATOM 629 N N . VAL A 1 83 ? -5.977 -4.378 -1.041 1.00 97.25 83 VAL A N 1
ATOM 630 C CA . VAL A 1 83 ? -6.030 -3.174 -0.195 1.00 97.25 83 VAL A CA 1
ATOM 631 C C . VAL A 1 83 ? -7.135 -2.231 -0.670 1.00 97.25 83 VAL A C 1
ATOM 633 O O . VAL A 1 83 ? -7.897 -1.722 0.152 1.00 97.25 83 VAL A O 1
ATOM 636 N N . SER A 1 84 ? -7.217 -1.984 -1.976 1.00 95.19 84 SER A N 1
ATOM 637 C CA . SER A 1 84 ? -8.218 -1.107 -2.593 1.00 95.19 84 SER A CA 1
ATOM 638 C C . SER A 1 84 ? -9.637 -1.656 -2.418 1.00 95.19 84 SER A C 1
ATOM 640 O O . SER A 1 84 ? -10.542 -0.934 -1.982 1.00 95.19 84 SER A O 1
ATOM 642 N N . GLU A 1 85 ? -9.809 -2.961 -2.631 1.00 94.50 85 GLU A N 1
ATOM 643 C CA . GLU A 1 85 ? -11.060 -3.682 -2.384 1.00 94.50 85 GLU A CA 1
ATOM 644 C C . GLU A 1 85 ? -11.465 -3.602 -0.909 1.00 94.50 85 GLU A C 1
ATOM 646 O O . GLU A 1 85 ? -12.568 -3.152 -0.598 1.00 94.50 85 GLU A O 1
ATOM 651 N N . ALA A 1 86 ? -10.555 -3.924 0.016 1.00 94.50 86 ALA A N 1
ATOM 652 C CA . ALA A 1 86 ? -10.827 -3.872 1.449 1.00 94.50 86 ALA A CA 1
ATOM 653 C C . ALA A 1 86 ? -11.237 -2.469 1.918 1.00 94.50 86 ALA A C 1
ATOM 655 O O . ALA A 1 86 ? -12.197 -2.323 2.676 1.00 94.50 86 ALA A O 1
ATOM 656 N N . VAL A 1 87 ? -10.539 -1.420 1.467 1.00 94.81 87 VAL A N 1
ATOM 657 C CA . VAL A 1 87 ? -10.898 -0.034 1.808 1.00 94.81 87 VAL A CA 1
ATOM 658 C C . VAL A 1 87 ? -12.264 0.333 1.227 1.00 94.81 87 VAL A C 1
ATOM 660 O O . VAL A 1 87 ? -13.047 1.000 1.903 1.00 94.81 87 VAL A O 1
ATOM 663 N N . THR A 1 88 ? -12.579 -0.116 0.013 1.00 93.31 88 THR A N 1
ATOM 664 C CA . THR A 1 88 ? -13.898 0.099 -0.595 1.00 93.31 88 THR A CA 1
ATOM 665 C C . THR A 1 88 ? -14.994 -0.585 0.219 1.00 93.31 88 THR A C 1
ATOM 667 O O . THR A 1 88 ? -15.976 0.063 0.584 1.00 93.31 88 THR A O 1
ATOM 670 N N . GLU A 1 89 ? -14.799 -1.849 0.597 1.00 91.38 89 GLU A N 1
ATOM 671 C CA . GLU A 1 89 ? -15.753 -2.605 1.410 1.00 91.38 89 GLU A CA 1
ATOM 672 C C . GLU A 1 89 ? -15.978 -2.001 2.800 1.00 91.38 89 GLU A C 1
ATOM 674 O O . GLU A 1 89 ? -17.109 -1.993 3.287 1.00 91.38 89 GLU A O 1
ATOM 679 N N . MET A 1 90 ? -14.936 -1.455 3.438 1.00 88.56 90 MET A N 1
ATOM 680 C CA . MET A 1 90 ? -15.052 -0.789 4.744 1.00 88.56 90 MET A CA 1
ATOM 681 C C . MET A 1 90 ? -16.034 0.390 4.729 1.00 88.56 90 MET A C 1
ATOM 683 O O . MET A 1 90 ? -16.583 0.746 5.774 1.00 88.56 90 MET A O 1
ATOM 687 N N . PHE A 1 91 ? -16.225 1.021 3.569 1.00 86.31 91 PHE A N 1
ATOM 688 C CA . PHE A 1 91 ? -17.012 2.243 3.413 1.00 86.31 91 PHE A CA 1
ATOM 689 C C . PHE A 1 91 ? -18.224 2.088 2.491 1.00 86.31 91 PHE A C 1
ATOM 691 O O . PHE A 1 91 ? -18.898 3.097 2.230 1.00 86.31 91 PHE A O 1
ATOM 698 N N . ASP A 1 92 ? -18.516 0.871 2.022 1.00 82.12 92 ASP A N 1
ATOM 699 C CA . ASP A 1 92 ? -19.703 0.593 1.220 1.00 82.12 92 ASP A CA 1
ATOM 700 C C . ASP A 1 92 ? -20.958 0.630 2.100 1.00 82.12 92 ASP A C 1
ATOM 702 O O . ASP A 1 92 ? -21.334 -0.325 2.781 1.00 82.12 92 ASP A O 1
ATOM 706 N N . LEU A 1 93 ? -21.621 1.786 2.074 1.00 59.22 93 LEU A N 1
ATOM 707 C CA . LEU A 1 93 ? -22.844 2.062 2.825 1.00 59.22 93 LEU A CA 1
ATOM 708 C C . LEU A 1 93 ? -24.034 1.207 2.350 1.00 59.22 93 LEU A C 1
ATOM 710 O O . LEU A 1 93 ? -25.031 1.123 3.061 1.00 59.22 93 LEU A O 1
ATOM 714 N N . ARG A 1 94 ? -23.937 0.535 1.190 1.00 58.22 94 ARG A N 1
ATOM 715 C CA . ARG A 1 94 ? -24.989 -0.358 0.669 1.00 58.22 94 ARG A CA 1
ATOM 716 C C . ARG A 1 94 ? -25.133 -1.660 1.459 1.00 58.22 94 ARG A C 1
ATOM 718 O O . ARG A 1 94 ? -26.154 -2.322 1.326 1.00 58.22 94 ARG A O 1
ATOM 725 N N . ARG A 1 95 ? -24.167 -2.006 2.321 1.00 53.62 95 ARG A N 1
ATOM 726 C CA . ARG A 1 95 ? -24.292 -3.116 3.287 1.00 53.62 95 ARG A CA 1
ATOM 727 C C . ARG A 1 95 ? -25.139 -2.768 4.520 1.00 53.62 95 ARG A C 1
ATOM 729 O O . ARG A 1 95 ? -25.402 -3.651 5.329 1.00 53.62 95 ARG A O 1
ATOM 736 N N . VAL A 1 96 ? -25.573 -1.513 4.676 1.00 44.12 96 VAL A N 1
ATOM 737 C CA . VAL A 1 96 ? -26.424 -1.059 5.788 1.00 44.12 96 VAL A CA 1
ATOM 738 C C . VAL A 1 96 ? -27.845 -0.803 5.282 1.00 44.12 96 VAL A C 1
ATOM 740 O O . VAL A 1 96 ? -28.311 0.333 5.231 1.00 44.12 96 VAL A O 1
ATOM 743 N N . GLN A 1 97 ? -28.547 -1.857 4.879 1.00 30.73 97 GLN A N 1
ATOM 744 C CA . GLN A 1 97 ? -30.006 -1.819 4.813 1.00 30.73 97 GLN A CA 1
ATOM 745 C C . GLN A 1 97 ? -30.547 -3.197 5.234 1.00 30.73 97 GLN A C 1
ATOM 747 O O . GLN A 1 97 ? -30.154 -4.184 4.610 1.00 30.73 97 GLN A O 1
ATOM 752 N N . PRO A 1 98 ? -31.317 -3.280 6.339 1.00 45.91 98 PRO A N 1
ATOM 753 C CA . PRO A 1 98 ? -31.968 -4.514 6.776 1.00 45.91 98 PRO A CA 1
ATOM 754 C C . PRO A 1 98 ? -33.094 -4.944 5.832 1.00 45.91 98 PRO A C 1
ATOM 756 O O . PRO A 1 98 ? -33.661 -4.063 5.143 1.00 45.91 98 PRO A O 1
#

Radius of gyration: 14.1 Å; Cα contacts (8 Å, |Δi|>4): 92; chains: 1; bounding box: 49×25×30 Å

Solvent-accessible surface area (backbone atoms only — not comparable to full-atom values): 5524 Å² total; per-residue (Å²): 113,62,76,67,51,68,65,51,52,13,40,28,72,73,46,51,56,65,57,51,52,44,29,75,75,78,48,73,55,78,92,46,46,64,54,50,48,28,49,46,55,30,50,52,55,43,59,75,76,38,62,65,90,50,37,40,58,57,37,61,41,61,32,76,96,53,80,58,36,19,51,48,55,37,26,49,70,58,38,25,64,60,35,27,50,52,51,47,60,77,65,49,65,83,79,72,66,136